Protein AF-A0A2N3DP24-F1 (afdb_monomer_lite)

Sequence (157 aa):
LKYAAQIELFRTIPGLENAEFARLGGLHRNTFLNSPQVLDRQLRLRAAPHIRFAGQVTGCEGYVESAAIGLVAGMMAAAELAGRDWQPLPATTAMGALLSHITGDADASTFQPMNVNFGLFPPLHDVGKKVRKEAYTNRAKADLASWIAEQQERVPA

Radius of gyration: 20.31 Å; chains: 1; bounding box: 48×44×62 Å

pLDDT: mean 93.22, std 7.66, range [48.53, 98.25]

Foldseek 3Di:
DPPVVQLVVQLVDPPCVPPDDPDDDDDDDQAADLQQVQAALLQAGPVGRVDHDAACNLQADDPVRRVLRVVSNVVSVVCVVVVHDDDQQPCLAQSNLSSCLSHHVPDSVPRHRDYGDPVSHDDDPPDDPVCRVVVSVVVNVVSRVVVVVVVVVVDDD

Structure (mmCIF, N/CA/C/O backbone):
data_AF-A0A2N3DP24-F1
#
_entry.id   AF-A0A2N3DP24-F1
#
loop_
_atom_site.group_PDB
_atom_site.id
_atom_site.type_symbol
_atom_site.label_atom_id
_atom_site.label_alt_id
_atom_site.label_comp_id
_atom_site.label_asym_id
_atom_site.label_entity_id
_atom_site.label_seq_id
_atom_site.pdbx_PDB_ins_code
_atom_site.Cartn_x
_atom_site.Cartn_y
_atom_site.Cartn_z
_atom_site.occupancy
_atom_site.B_iso_or_equiv
_atom_site.auth_seq_id
_atom_site.auth_comp_id
_atom_site.auth_asym_id
_atom_site.auth_atom_id
_atom_site.pdbx_PDB_model_num
ATOM 1 N N . LEU A 1 1 ? 4.925 -6.344 -25.112 1.00 75.50 1 LEU A N 1
ATOM 2 C CA . LEU A 1 1 ? 5.720 -6.602 -26.338 1.00 75.50 1 LEU A CA 1
ATOM 3 C C . LEU A 1 1 ? 5.698 -8.092 -26.648 1.00 75.50 1 LEU A C 1
ATOM 5 O O . LEU A 1 1 ? 5.802 -8.884 -25.716 1.00 75.50 1 LEU A O 1
ATOM 9 N N . LYS A 1 2 ? 5.564 -8.482 -27.921 1.00 88.44 2 LYS A N 1
ATOM 10 C CA . LYS A 1 2 ? 5.749 -9.887 -28.329 1.00 88.44 2 LYS A CA 1
ATOM 11 C C . LYS A 1 2 ? 7.211 -10.298 -28.113 1.00 88.44 2 LYS A C 1
ATOM 13 O O . LYS A 1 2 ? 8.085 -9.438 -28.130 1.00 88.44 2 LYS A O 1
ATOM 18 N N . TYR A 1 3 ? 7.473 -11.589 -27.927 1.00 90.19 3 TYR A N 1
ATOM 19 C CA . TYR A 1 3 ? 8.816 -12.096 -27.614 1.00 90.19 3 TYR A CA 1
ATOM 20 C C . TYR A 1 3 ? 9.867 -11.726 -28.669 1.00 90.19 3 TYR A C 1
ATOM 22 O O . TYR A 1 3 ? 10.933 -11.253 -28.296 1.00 90.19 3 TYR A O 1
ATOM 30 N N . ALA A 1 4 ? 9.540 -11.820 -29.963 1.00 92.25 4 ALA A N 1
ATOM 31 C CA . ALA A 1 4 ? 10.447 -11.406 -31.040 1.00 92.25 4 ALA A CA 1
ATOM 32 C C . ALA A 1 4 ? 10.878 -9.933 -30.912 1.00 92.25 4 ALA A C 1
ATOM 34 O O . ALA A 1 4 ? 12.067 -9.638 -30.911 1.00 92.25 4 ALA A O 1
ATOM 35 N N . ALA A 1 5 ? 9.921 -9.032 -30.669 1.00 94.12 5 ALA A N 1
ATOM 36 C CA . ALA A 1 5 ? 10.207 -7.611 -30.482 1.00 94.12 5 ALA A CA 1
ATOM 37 C C . ALA A 1 5 ? 11.038 -7.327 -29.216 1.00 94.12 5 ALA A C 1
ATOM 39 O O . ALA A 1 5 ? 11.794 -6.363 -29.185 1.00 94.12 5 ALA A O 1
ATOM 40 N N . GLN A 1 6 ? 10.909 -8.147 -28.164 1.00 95.44 6 GLN A N 1
ATOM 41 C CA . GLN A 1 6 ? 11.770 -8.029 -26.980 1.00 95.44 6 GLN A CA 1
ATOM 42 C C . GLN A 1 6 ? 13.212 -8.431 -27.298 1.00 95.44 6 GLN A C 1
ATOM 44 O O . GLN A 1 6 ? 14.129 -7.719 -26.911 1.00 95.44 6 GLN A O 1
ATOM 49 N N . ILE A 1 7 ? 13.411 -9.535 -28.025 1.00 95.31 7 ILE A N 1
ATOM 50 C CA . ILE A 1 7 ? 14.744 -10.007 -28.428 1.00 95.31 7 ILE A CA 1
ATOM 51 C C . ILE A 1 7 ? 15.428 -8.981 -29.335 1.00 95.31 7 ILE A C 1
ATOM 53 O O . ILE A 1 7 ? 16.579 -8.632 -29.088 1.00 95.31 7 ILE A O 1
ATOM 57 N N . GLU A 1 8 ? 14.724 -8.490 -30.360 1.00 95.56 8 GLU A N 1
ATOM 58 C CA . GLU A 1 8 ? 15.242 -7.465 -31.276 1.00 95.56 8 GLU A CA 1
ATOM 59 C C . GLU A 1 8 ? 15.695 -6.225 -30.508 1.00 95.56 8 GLU A C 1
ATOM 61 O O . GLU A 1 8 ? 16.823 -5.778 -30.688 1.00 95.56 8 GLU A O 1
ATOM 66 N N . LEU A 1 9 ? 14.854 -5.726 -29.596 1.00 95.81 9 LEU A N 1
ATOM 67 C CA . LEU A 1 9 ? 15.171 -4.570 -28.764 1.00 95.81 9 LEU A CA 1
ATOM 68 C C . LEU A 1 9 ? 16.353 -4.831 -27.823 1.00 95.81 9 LEU A C 1
ATOM 70 O O . LEU A 1 9 ? 17.233 -3.989 -27.692 1.00 95.81 9 LEU A O 1
ATOM 74 N N . PHE A 1 10 ? 16.400 -5.978 -27.144 1.00 96.69 10 PHE A N 1
ATOM 75 C CA . PHE A 1 10 ? 17.479 -6.253 -26.195 1.00 96.69 10 PHE A CA 1
ATOM 76 C C . PHE A 1 10 ? 18.836 -6.407 -26.881 1.00 96.69 10 PHE A C 1
ATOM 78 O O . PHE A 1 10 ? 19.841 -5.995 -26.311 1.00 96.69 10 PHE A O 1
ATOM 85 N N . ARG A 1 11 ? 18.877 -6.910 -28.118 1.00 97.06 11 ARG A N 1
ATOM 86 C CA . ARG A 1 11 ? 20.117 -7.018 -28.901 1.00 97.06 11 ARG A CA 1
ATOM 87 C C . ARG A 1 11 ? 20.649 -5.682 -29.413 1.00 97.06 11 ARG A C 1
ATOM 89 O O . ARG A 1 11 ? 21.792 -5.636 -29.852 1.00 97.06 11 ARG A O 1
ATOM 96 N N . THR A 1 12 ? 19.875 -4.595 -29.338 1.00 97.56 12 THR A N 1
ATOM 97 C CA . THR A 1 12 ? 20.406 -3.251 -29.623 1.00 97.56 12 THR A CA 1
ATOM 98 C C . THR A 1 12 ? 21.209 -2.673 -28.455 1.00 97.56 12 THR A C 1
ATOM 100 O O . THR A 1 12 ? 21.782 -1.595 -28.594 1.00 97.56 12 THR A O 1
ATOM 103 N N . ILE A 1 13 ? 21.210 -3.326 -27.288 1.00 97.75 13 ILE A N 1
ATOM 104 C CA . ILE A 1 13 ? 21.959 -2.887 -26.107 1.00 97.75 13 ILE A CA 1
ATOM 105 C C . ILE A 1 13 ? 23.400 -3.410 -26.226 1.00 97.75 13 ILE A C 1
ATOM 107 O O . ILE A 1 13 ? 23.576 -4.626 -26.339 1.00 97.75 13 ILE A O 1
ATOM 111 N N . PRO A 1 14 ? 24.427 -2.536 -26.166 1.00 97.88 14 PRO A N 1
ATOM 112 C CA . PRO A 1 14 ? 25.821 -2.964 -26.230 1.00 97.88 14 PRO A CA 1
ATOM 113 C C . PRO A 1 14 ? 26.153 -4.042 -25.191 1.00 97.88 14 PRO A C 1
ATOM 115 O O . PRO A 1 14 ? 25.851 -3.881 -24.007 1.00 97.88 14 PRO A O 1
ATOM 118 N N . GLY A 1 15 ? 26.774 -5.133 -25.637 1.00 97.06 15 GLY A N 1
ATOM 119 C CA . GLY A 1 15 ? 27.099 -6.306 -24.819 1.00 97.06 15 GLY A CA 1
ATOM 120 C C . GLY A 1 15 ? 26.010 -7.385 -24.761 1.00 97.06 15 GLY A C 1
ATOM 121 O O . GLY A 1 15 ? 26.260 -8.452 -24.200 1.00 97.06 15 GLY A O 1
ATOM 122 N N . LEU A 1 16 ? 24.820 -7.147 -25.330 1.00 97.62 16 LEU A N 1
ATOM 123 C CA . LEU A 1 16 ? 23.734 -8.134 -25.434 1.00 97.62 16 LEU A CA 1
ATOM 124 C C . LEU A 1 16 ? 23.460 -8.588 -26.877 1.00 97.62 16 LEU A C 1
ATOM 126 O O . LEU A 1 16 ? 22.483 -9.298 -27.117 1.00 97.62 16 LEU A O 1
ATOM 130 N N . GLU A 1 17 ? 24.309 -8.224 -27.840 1.00 97.75 17 GLU A N 1
ATOM 131 C CA . GLU A 1 17 ? 24.105 -8.474 -29.275 1.00 97.75 17 GLU A CA 1
ATOM 132 C C . GLU A 1 17 ? 23.904 -9.968 -29.570 1.00 97.75 17 GLU A C 1
ATOM 134 O O . GLU A 1 17 ? 23.047 -10.351 -30.366 1.00 97.75 17 GLU A O 1
ATOM 139 N N . ASN A 1 18 ? 24.661 -10.811 -28.862 1.00 96.50 18 ASN A N 1
ATOM 140 C CA . ASN A 1 18 ? 24.631 -12.270 -28.977 1.00 96.50 18 ASN A CA 1
ATOM 141 C C . ASN A 1 18 ? 23.993 -12.954 -27.756 1.00 96.50 18 ASN A C 1
ATOM 143 O O . ASN A 1 18 ? 24.173 -14.154 -27.567 1.00 96.50 18 ASN A O 1
ATOM 147 N N . ALA A 1 19 ? 23.273 -12.215 -26.906 1.00 96.00 19 ALA A N 1
ATOM 148 C CA . ALA A 1 19 ? 22.671 -12.788 -25.707 1.00 96.00 19 ALA A CA 1
ATOM 149 C C . ALA A 1 19 ? 21.588 -13.830 -26.046 1.00 96.00 19 ALA A C 1
ATOM 151 O O . ALA A 1 19 ? 20.775 -13.654 -26.966 1.00 96.00 19 ALA A O 1
ATOM 152 N N . GLU A 1 20 ? 21.556 -14.896 -25.245 1.00 95.25 20 GLU A N 1
ATOM 153 C CA . GLU A 1 20 ? 20.483 -15.886 -25.203 1.00 95.25 20 GLU A CA 1
ATOM 154 C C . GLU A 1 20 ? 19.625 -15.648 -23.957 1.00 95.25 20 GLU A C 1
ATOM 156 O O . GLU A 1 20 ? 20.121 -15.585 -22.831 1.00 95.25 20 GLU A O 1
ATOM 161 N N . PHE A 1 21 ? 18.316 -15.484 -24.149 1.00 93.94 21 PHE A N 1
ATOM 162 C CA . PHE A 1 21 ? 17.409 -15.094 -23.073 1.00 93.94 21 PHE A CA 1
ATOM 163 C C . PHE A 1 21 ? 16.705 -16.318 -22.485 1.00 93.94 21 PHE A C 1
ATOM 165 O O . PHE A 1 21 ? 15.801 -16.874 -23.105 1.00 93.94 21 PHE A O 1
ATOM 172 N N . ALA A 1 22 ? 17.065 -16.694 -21.253 1.00 93.06 22 ALA A N 1
ATOM 173 C CA . ALA A 1 22 ? 16.431 -17.804 -20.533 1.00 93.06 22 ALA A CA 1
ATOM 174 C C . ALA A 1 22 ? 14.936 -17.560 -20.235 1.00 93.06 22 ALA A C 1
ATOM 176 O O . ALA A 1 22 ? 14.150 -18.502 -20.135 1.00 93.06 22 ALA A O 1
ATOM 177 N N . ARG A 1 23 ? 14.529 -16.291 -20.085 1.00 91.38 23 ARG A N 1
ATOM 178 C CA . ARG A 1 23 ? 13.132 -15.890 -19.886 1.00 91.38 23 ARG A CA 1
ATOM 179 C C . ARG A 1 23 ? 12.897 -14.484 -20.426 1.00 91.38 23 ARG A C 1
ATOM 181 O O . ARG A 1 23 ? 13.658 -13.571 -20.127 1.00 91.38 23 ARG A O 1
ATOM 188 N N . LEU A 1 24 ? 11.814 -14.310 -21.178 1.00 91.81 24 LEU A N 1
ATOM 189 C CA . LEU A 1 24 ? 11.370 -13.010 -21.681 1.00 91.81 24 LEU A CA 1
ATOM 190 C C . LEU A 1 24 ? 10.224 -12.455 -20.834 1.00 91.81 24 LEU A C 1
ATOM 192 O O . LEU A 1 24 ? 9.516 -13.195 -20.143 1.00 91.81 24 LEU A O 1
ATOM 196 N N . GLY A 1 25 ? 10.041 -11.138 -20.890 1.00 89.06 25 GLY A N 1
ATOM 197 C CA . GLY A 1 25 ? 8.987 -10.442 -20.167 1.00 89.06 25 GLY A CA 1
ATOM 198 C C . GLY A 1 25 ? 7.601 -10.892 -20.624 1.00 89.06 25 GLY A C 1
ATOM 199 O O . GLY A 1 25 ? 7.344 -11.077 -21.815 1.00 89.06 25 GLY A O 1
ATOM 200 N N . GLY A 1 26 ? 6.684 -11.049 -19.677 1.00 86.81 26 GLY A N 1
ATOM 201 C CA . GLY A 1 26 ? 5.282 -11.359 -19.933 1.00 86.81 26 GLY A CA 1
ATOM 202 C C . GLY A 1 26 ? 4.377 -10.369 -19.215 1.00 86.81 26 GLY A C 1
ATOM 203 O O . GLY A 1 26 ? 4.761 -9.805 -18.195 1.00 86.81 26 GLY A O 1
ATOM 204 N N . LEU A 1 27 ? 3.170 -10.174 -19.745 1.00 82.69 27 LEU A N 1
ATOM 205 C CA . LEU A 1 27 ? 2.104 -9.511 -19.003 1.00 82.69 27 LEU A CA 1
ATOM 206 C C . LEU A 1 27 ? 1.376 -10.582 -18.190 1.00 82.69 27 LEU A C 1
ATOM 208 O O . LEU A 1 27 ? 0.899 -11.565 -18.759 1.00 82.69 27 LEU A O 1
ATOM 212 N N . HIS A 1 28 ? 1.307 -10.413 -16.875 1.00 79.50 28 HIS A N 1
ATOM 213 C CA . HIS A 1 28 ? 0.540 -11.304 -16.011 1.00 79.50 28 HIS A CA 1
ATOM 214 C C . HIS A 1 28 ? -0.847 -10.721 -15.749 1.00 79.50 28 HIS A C 1
ATOM 216 O O . HIS A 1 28 ? -1.043 -9.507 -15.714 1.00 79.50 28 HIS A O 1
ATOM 222 N N . ARG A 1 29 ? -1.827 -11.607 -15.558 1.00 81.62 29 ARG A N 1
ATOM 223 C CA . ARG A 1 29 ? -3.120 -11.220 -14.996 1.00 81.62 29 ARG A CA 1
ATOM 224 C C . ARG A 1 29 ? -2.986 -11.179 -13.480 1.00 81.62 29 ARG A C 1
ATOM 226 O O . ARG A 1 29 ? -2.584 -12.174 -12.884 1.00 81.62 29 ARG A O 1
ATOM 233 N N . ASN A 1 30 ? -3.358 -10.057 -12.876 1.00 85.81 30 ASN A N 1
ATOM 234 C CA . ASN A 1 30 ? -3.522 -9.956 -11.433 1.00 85.81 30 ASN A CA 1
ATOM 235 C C . ASN A 1 30 ? -4.992 -10.136 -11.070 1.00 85.81 30 ASN A C 1
ATOM 237 O O . ASN A 1 30 ? -5.867 -9.510 -11.662 1.00 85.81 30 ASN A O 1
ATOM 241 N N . THR A 1 31 ? -5.245 -10.995 -10.088 1.00 91.75 31 THR A N 1
ATOM 242 C CA . THR A 1 31 ? -6.559 -11.103 -9.450 1.00 91.75 31 THR A CA 1
ATOM 243 C C . THR A 1 31 ? -6.552 -10.204 -8.223 1.00 91.75 31 THR A C 1
ATOM 245 O O . THR A 1 31 ? -5.682 -10.350 -7.364 1.00 91.75 31 THR A O 1
ATOM 248 N N . PHE A 1 32 ? -7.495 -9.271 -8.154 1.00 95.50 32 PHE A N 1
ATOM 249 C CA . PHE A 1 32 ? -7.662 -8.351 -7.035 1.00 95.50 32 PHE A CA 1
ATOM 250 C C . PHE A 1 32 ? -9.145 -8.012 -6.856 1.00 95.50 32 PHE A C 1
ATOM 252 O O . PHE A 1 32 ? -9.949 -8.177 -7.776 1.00 95.50 32 PHE A O 1
ATOM 259 N N . LEU A 1 33 ? -9.506 -7.574 -5.656 1.00 96.56 33 LEU A N 1
ATOM 260 C CA . LEU A 1 33 ? -10.847 -7.115 -5.321 1.00 96.56 33 LEU A CA 1
ATOM 261 C C . LEU A 1 33 ? -11.047 -5.671 -5.780 1.00 96.56 33 LEU A C 1
ATOM 263 O O . LEU A 1 33 ? -10.124 -4.861 -5.711 1.00 96.56 33 LEU A O 1
ATOM 267 N N . ASN A 1 34 ? -12.284 -5.304 -6.121 1.00 96.12 34 ASN A N 1
ATOM 268 C CA . ASN A 1 34 ? -12.679 -3.896 -6.112 1.00 96.12 34 ASN A CA 1
ATOM 269 C C . ASN A 1 34 ? -12.864 -3.432 -4.657 1.00 96.12 34 ASN A C 1
ATOM 271 O O . ASN A 1 34 ? -13.982 -3.291 -4.157 1.00 96.12 34 ASN A O 1
ATOM 275 N N . SER A 1 35 ? -11.742 -3.304 -3.948 1.00 97.38 35 SER A N 1
ATOM 276 C CA . SER A 1 35 ? -11.687 -3.127 -2.497 1.00 97.38 35 SER A CA 1
ATOM 277 C C . SER A 1 35 ? -12.495 -1.939 -1.976 1.00 97.38 35 SER A C 1
ATOM 279 O O . SER A 1 35 ? -13.214 -2.149 -0.998 1.00 97.38 35 SER A O 1
ATOM 281 N N . PRO A 1 36 ? -12.510 -0.754 -2.624 1.00 96.25 36 PRO A N 1
ATOM 282 C CA . PRO A 1 36 ? -13.344 0.357 -2.165 1.00 96.25 36 PRO A CA 1
ATOM 283 C C . PRO A 1 36 ? -14.841 0.015 -2.106 1.00 96.25 36 PRO A C 1
ATOM 285 O O . PRO A 1 36 ? -15.559 0.553 -1.264 1.00 96.25 36 PRO A O 1
ATOM 288 N N . GLN A 1 37 ? -15.318 -0.901 -2.962 1.00 96.19 37 GLN A N 1
ATOM 289 C CA . GLN A 1 37 ? -16.715 -1.354 -2.953 1.00 96.19 37 GLN A CA 1
ATOM 290 C C . GLN A 1 37 ? -16.981 -2.424 -1.896 1.00 96.19 37 GLN A C 1
ATOM 292 O O . GLN A 1 37 ? -18.025 -2.404 -1.246 1.00 96.19 37 GLN A O 1
ATOM 297 N N . VAL A 1 38 ? -16.069 -3.389 -1.746 1.00 97.19 38 VAL A N 1
ATOM 298 C CA . VAL A 1 38 ? -16.362 -4.628 -1.005 1.00 97.19 38 VAL A CA 1
ATOM 299 C C . VAL A 1 38 ? -15.752 -4.675 0.392 1.00 97.19 38 VAL A C 1
ATOM 301 O O . VAL A 1 38 ? -16.265 -5.406 1.239 1.00 97.19 38 VAL A O 1
ATOM 304 N N . LEU A 1 39 ? -14.698 -3.900 0.658 1.00 97.88 39 LEU A N 1
ATOM 305 C CA . LEU A 1 39 ? -14.012 -3.865 1.948 1.00 97.88 39 LEU A CA 1
ATOM 306 C C . LEU A 1 39 ? -14.418 -2.642 2.778 1.00 97.88 39 LEU A C 1
ATOM 308 O O . LEU A 1 39 ? -14.726 -1.571 2.245 1.00 97.88 39 LEU A O 1
ATOM 312 N N 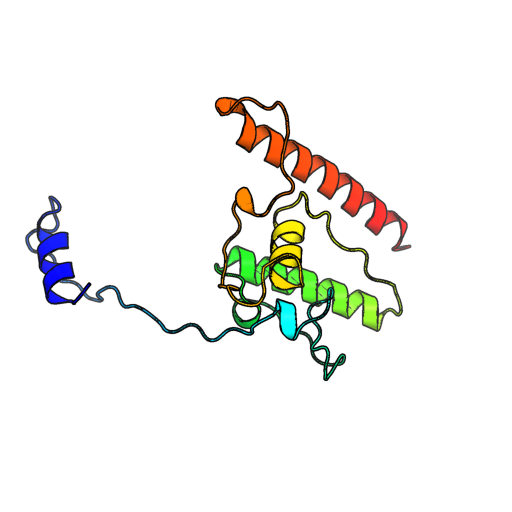. ASP A 1 40 ? -14.433 -2.807 4.099 1.00 96.56 40 ASP A N 1
ATOM 313 C CA . ASP A 1 40 ? -14.539 -1.705 5.053 1.00 96.56 40 ASP A CA 1
ATOM 314 C C . ASP A 1 40 ? -13.171 -1.041 5.319 1.00 96.56 40 ASP A C 1
ATOM 316 O O . ASP A 1 40 ? -12.134 -1.441 4.785 1.00 96.56 40 ASP A O 1
ATOM 320 N N . ARG A 1 41 ? -13.159 -0.012 6.177 1.00 95.44 41 ARG A N 1
ATOM 321 C CA . ARG A 1 41 ? -11.945 0.745 6.551 1.00 95.44 41 ARG A CA 1
ATOM 322 C C . ARG A 1 41 ? -10.912 -0.074 7.341 1.00 95.44 41 ARG A C 1
ATOM 324 O O . ARG A 1 41 ? -9.816 0.416 7.593 1.00 95.44 41 ARG A O 1
ATOM 331 N N . GLN A 1 42 ? -11.246 -1.305 7.722 1.00 96.12 42 GLN A N 1
ATOM 332 C CA . GLN A 1 42 ? -10.373 -2.249 8.417 1.00 96.12 42 GLN A CA 1
ATOM 333 C C . GLN A 1 42 ? -10.083 -3.500 7.571 1.00 96.12 42 GLN A C 1
ATOM 335 O O . GLN A 1 42 ? -9.723 -4.544 8.119 1.00 96.12 42 GLN A O 1
ATOM 340 N N . LEU A 1 43 ? -10.244 -3.406 6.244 1.00 97.94 43 LEU A N 1
ATOM 341 C CA . LEU A 1 43 ? -9.980 -4.479 5.277 1.00 97.94 43 LEU A CA 1
ATOM 342 C C . LEU A 1 43 ? -10.875 -5.719 5.446 1.00 97.94 43 LEU A C 1
ATOM 344 O O . LEU A 1 43 ? -10.559 -6.786 4.909 1.00 97.94 43 LEU A O 1
ATOM 348 N N . ARG A 1 44 ? -11.989 -5.606 6.178 1.00 97.94 44 ARG A N 1
ATOM 349 C CA . ARG A 1 44 ? -12.969 -6.688 6.313 1.00 97.94 44 ARG A CA 1
ATOM 350 C C . ARG A 1 44 ? -13.940 -6.670 5.151 1.00 97.94 44 ARG A C 1
ATOM 352 O O . ARG A 1 44 ? -14.316 -5.603 4.669 1.00 97.94 44 ARG A O 1
ATOM 359 N N . LEU A 1 45 ? -14.400 -7.842 4.728 1.00 98.12 45 LEU A N 1
ATOM 360 C CA . LEU A 1 45 ? -15.471 -7.927 3.743 1.00 98.12 45 LEU A CA 1
ATOM 361 C C . LEU A 1 45 ? -16.763 -7.372 4.347 1.00 98.12 45 LEU A C 1
ATOM 363 O O . LEU A 1 45 ? -17.242 -7.884 5.355 1.00 98.12 45 LEU A O 1
ATOM 367 N N . ARG A 1 46 ? -17.380 -6.375 3.707 1.00 97.00 46 ARG A N 1
ATOM 368 C CA . ARG A 1 46 ? -18.629 -5.761 4.200 1.00 97.00 46 ARG A CA 1
ATOM 369 C C . ARG A 1 46 ? -19.752 -6.783 4.391 1.00 97.00 46 ARG A C 1
ATOM 371 O O . ARG A 1 46 ? -20.502 -6.694 5.354 1.00 97.00 46 ARG A O 1
ATOM 378 N N . ALA A 1 47 ? -19.839 -7.764 3.492 1.00 97.88 47 ALA A N 1
ATOM 379 C CA . ALA A 1 47 ? -20.833 -8.836 3.547 1.00 97.88 47 ALA A CA 1
ATOM 380 C C . ALA A 1 47 ? -20.491 -9.953 4.555 1.00 97.88 47 ALA A C 1
ATOM 382 O O . ALA A 1 47 ? -21.364 -10.738 4.912 1.00 97.88 47 ALA A O 1
ATOM 383 N N . ALA A 1 48 ? -19.236 -10.044 5.005 1.00 97.94 48 ALA A N 1
ATOM 384 C CA . ALA A 1 48 ? -18.778 -11.052 5.957 1.00 97.94 48 ALA A CA 1
ATOM 385 C C . ALA A 1 48 ? -17.658 -10.473 6.843 1.00 97.94 48 ALA A C 1
ATOM 387 O O . ALA A 1 48 ? -16.483 -10.755 6.602 1.00 97.94 48 ALA A O 1
ATOM 388 N N . PRO A 1 49 ? -17.993 -9.674 7.877 1.00 96.19 49 PRO A N 1
ATOM 389 C CA . PRO A 1 49 ? -16.989 -8.960 8.673 1.00 96.19 49 PRO A CA 1
ATOM 390 C C . PRO A 1 49 ? -15.968 -9.861 9.387 1.00 96.19 49 PRO A C 1
ATOM 392 O O . PRO A 1 49 ? -14.887 -9.414 9.739 1.00 96.19 49 PRO A O 1
ATOM 395 N N . HIS A 1 50 ? -16.255 -11.151 9.556 1.00 95.19 50 HIS A N 1
ATOM 396 C CA . HIS A 1 50 ? -15.300 -12.122 10.098 1.00 95.19 50 HIS A CA 1
ATOM 397 C C . HIS A 1 50 ? -14.159 -12.488 9.121 1.00 95.19 50 HIS A C 1
ATOM 399 O O . HIS A 1 50 ? -13.238 -13.206 9.505 1.00 95.19 50 HIS A O 1
ATOM 405 N N . ILE A 1 51 ? -14.202 -12.020 7.867 1.00 97.62 51 ILE A N 1
ATOM 406 C CA . ILE A 1 51 ? -13.172 -12.240 6.842 1.00 97.62 51 ILE A CA 1
ATOM 407 C C . ILE A 1 51 ? -12.424 -10.930 6.591 1.00 97.62 51 ILE A C 1
ATOM 409 O O . ILE A 1 51 ? -13.034 -9.929 6.211 1.00 97.62 51 ILE A O 1
ATOM 413 N N . ARG A 1 52 ? -11.093 -10.952 6.729 1.00 97.75 52 ARG A N 1
ATOM 414 C CA . ARG A 1 52 ? -10.197 -9.818 6.457 1.00 97.75 52 ARG A CA 1
ATOM 415 C C . ARG A 1 52 ? -9.199 -10.169 5.355 1.00 97.75 52 ARG A C 1
ATOM 417 O O . ARG A 1 52 ? -8.670 -11.277 5.331 1.00 97.75 52 ARG A O 1
ATOM 424 N N . PHE A 1 53 ? -8.945 -9.226 4.452 1.00 98.25 53 PHE A N 1
ATOM 425 C CA . PHE A 1 53 ? -8.028 -9.400 3.324 1.00 98.25 53 PHE A CA 1
ATOM 426 C C . PHE A 1 53 ? -6.729 -8.617 3.530 1.00 98.25 53 PHE A C 1
ATOM 428 O O . PHE A 1 53 ? -6.720 -7.561 4.158 1.00 98.25 53 PHE A O 1
ATOM 435 N N . ALA A 1 54 ? -5.630 -9.124 2.969 1.00 97.75 54 ALA A N 1
ATOM 436 C CA . ALA A 1 54 ? -4.338 -8.449 2.972 1.00 97.75 54 ALA A CA 1
ATOM 437 C C . ALA A 1 54 ? -3.490 -8.829 1.750 1.00 97.75 54 ALA A C 1
ATOM 439 O O . ALA A 1 54 ? -3.725 -9.855 1.112 1.00 97.75 54 ALA A O 1
ATOM 440 N N . GLY A 1 55 ? -2.483 -8.010 1.437 1.00 96.19 55 GLY A N 1
ATOM 441 C CA . GLY A 1 55 ? -1.585 -8.234 0.302 1.00 96.19 55 GLY A CA 1
ATOM 442 C C . GLY A 1 55 ? -2.226 -7.915 -1.049 1.00 96.19 55 GLY A C 1
ATOM 443 O O . GLY A 1 55 ? -3.268 -7.261 -1.113 1.00 96.19 55 GLY A O 1
ATOM 444 N N . GLN A 1 56 ? -1.612 -8.390 -2.136 1.00 95.75 56 GLN A N 1
ATOM 445 C CA . GLN A 1 56 ? -1.969 -8.016 -3.514 1.00 95.75 56 GLN A CA 1
ATOM 446 C C . GLN A 1 56 ? -3.464 -8.152 -3.847 1.00 95.75 56 GLN A C 1
ATOM 448 O O . GLN A 1 56 ? -4.002 -7.356 -4.614 1.00 95.75 56 GLN A O 1
ATOM 453 N N . VAL A 1 57 ? -4.168 -9.121 -3.247 1.00 97.12 57 VAL A N 1
ATOM 454 C CA . VAL A 1 57 ? -5.611 -9.323 -3.476 1.00 97.12 57 VAL A CA 1
ATOM 455 C C . VAL A 1 57 ? -6.453 -8.101 -3.078 1.00 97.12 57 VAL A C 1
ATOM 457 O O . VAL A 1 57 ? -7.533 -7.903 -3.623 1.00 97.12 57 VAL A O 1
ATOM 460 N N . THR A 1 58 ? -5.946 -7.241 -2.189 1.00 97.44 58 THR A N 1
ATOM 461 C CA . THR A 1 58 ? -6.592 -5.978 -1.793 1.00 97.44 58 THR A CA 1
ATOM 462 C C . THR A 1 58 ? -6.411 -4.847 -2.809 1.00 97.44 58 THR A C 1
ATOM 464 O O . THR A 1 58 ? -7.044 -3.804 -2.671 1.00 97.44 58 THR A O 1
ATOM 467 N N . GLY A 1 59 ? -5.575 -5.020 -3.835 1.00 95.12 59 GLY A N 1
ATOM 468 C CA . GLY A 1 59 ? -5.231 -3.953 -4.778 1.00 95.12 59 GLY A CA 1
ATOM 469 C C . GLY A 1 59 ? -4.016 -3.114 -4.362 1.00 95.12 59 GLY A C 1
ATOM 470 O O . GLY A 1 59 ? -3.808 -2.033 -4.903 1.00 95.12 59 GLY A O 1
ATOM 471 N N . CYS A 1 60 ? -3.180 -3.580 -3.434 1.00 96.12 60 CYS A N 1
ATOM 472 C CA . CYS A 1 60 ? -1.818 -3.057 -3.321 1.00 96.12 60 CYS A CA 1
ATOM 473 C C . CYS A 1 60 ? -0.881 -3.757 -4.321 1.00 96.12 60 CYS A C 1
ATOM 475 O O . CYS A 1 60 ? -1.074 -4.932 -4.635 1.00 96.12 60 CYS A O 1
ATOM 477 N N . GLU A 1 61 ? 0.163 -3.075 -4.784 1.00 94.81 61 GLU A N 1
ATOM 478 C CA . GLU A 1 61 ? 1.160 -3.650 -5.694 1.00 94.81 61 GLU A CA 1
ATOM 479 C C . GLU A 1 61 ? 2.576 -3.463 -5.145 1.00 94.81 61 GLU A C 1
ATOM 481 O O . GLU A 1 61 ? 2.947 -2.363 -4.752 1.00 94.81 61 GLU A O 1
ATOM 486 N N . GLY A 1 62 ? 3.360 -4.545 -5.132 1.00 94.31 62 GLY A N 1
ATOM 487 C CA . GLY A 1 62 ? 4.721 -4.565 -4.594 1.00 94.31 62 GLY A CA 1
ATOM 488 C C . GLY A 1 62 ? 4.857 -5.392 -3.314 1.00 94.31 62 GLY A C 1
ATOM 489 O O . GLY A 1 62 ? 3.896 -5.626 -2.572 1.00 94.31 62 GLY A O 1
ATOM 490 N N . TYR A 1 63 ? 6.071 -5.896 -3.074 1.00 96.12 63 TYR A N 1
ATOM 491 C CA . TYR A 1 63 ? 6.363 -6.742 -1.913 1.00 96.12 63 TYR A CA 1
ATOM 492 C C . TYR A 1 63 ? 6.263 -5.965 -0.599 1.00 96.12 63 TYR A C 1
ATOM 494 O O . TYR A 1 63 ? 5.704 -6.470 0.373 1.00 96.12 63 TYR A O 1
ATOM 502 N N . VAL A 1 64 ? 6.773 -4.730 -0.580 1.00 96.81 64 VAL A N 1
ATOM 503 C CA . VAL A 1 64 ? 6.767 -3.868 0.609 1.00 96.81 64 VAL A CA 1
ATOM 504 C C . VAL A 1 64 ? 5.340 -3.454 0.951 1.00 96.81 64 VAL A C 1
ATOM 506 O O . VAL A 1 64 ? 4.933 -3.543 2.104 1.00 96.81 64 VAL A O 1
ATOM 509 N N . GLU A 1 65 ? 4.551 -3.083 -0.052 1.00 97.56 65 GLU A N 1
ATOM 510 C CA . GLU A 1 65 ? 3.139 -2.744 0.076 1.00 97.56 65 GLU A CA 1
ATOM 511 C C . GLU A 1 65 ? 2.321 -3.926 0.590 1.00 97.56 65 GLU A C 1
ATOM 513 O O . GLU A 1 65 ? 1.530 -3.780 1.521 1.00 97.56 65 GLU A O 1
ATOM 518 N N . SER A 1 66 ? 2.557 -5.119 0.038 1.00 97.56 66 SER A N 1
ATOM 519 C CA . SER A 1 66 ? 1.868 -6.330 0.484 1.00 97.56 66 SER A CA 1
ATOM 520 C C . SER A 1 66 ? 2.199 -6.671 1.937 1.00 97.56 66 SER A C 1
ATOM 522 O O . SER A 1 66 ? 1.297 -7.006 2.705 1.00 97.56 66 SER A O 1
ATOM 524 N N . ALA A 1 67 ? 3.469 -6.540 2.333 1.00 98.06 67 ALA A N 1
ATOM 525 C CA . ALA A 1 67 ? 3.898 -6.735 3.714 1.00 98.06 67 ALA A CA 1
ATOM 526 C C . ALA A 1 67 ? 3.301 -5.676 4.655 1.00 98.06 67 ALA A C 1
ATOM 528 O O . ALA A 1 67 ? 2.847 -6.019 5.744 1.00 98.06 67 ALA A O 1
ATOM 529 N N . ALA A 1 68 ? 3.239 -4.413 4.228 1.00 97.06 68 ALA A N 1
ATOM 530 C CA . ALA A 1 68 ? 2.658 -3.325 5.007 1.00 97.06 68 ALA A CA 1
ATOM 531 C C . ALA A 1 68 ? 1.155 -3.528 5.244 1.00 97.06 68 ALA A C 1
ATOM 533 O O . ALA A 1 68 ? 0.698 -3.451 6.381 1.00 97.06 68 ALA A O 1
ATOM 534 N N . ILE A 1 69 ? 0.385 -3.856 4.202 1.00 97.94 69 ILE A N 1
ATOM 535 C CA . ILE A 1 69 ? -1.046 -4.155 4.349 1.00 97.94 69 ILE A CA 1
ATOM 536 C C . ILE A 1 69 ? -1.260 -5.424 5.185 1.00 97.94 69 ILE A C 1
ATOM 538 O O . ILE A 1 69 ? -2.176 -5.461 6.003 1.00 97.94 69 ILE A O 1
ATOM 542 N N . GLY A 1 70 ? -0.391 -6.432 5.048 1.00 98.12 70 GLY A N 1
ATOM 543 C CA . GLY A 1 70 ? -0.365 -7.609 5.923 1.00 98.12 70 GLY A CA 1
ATOM 544 C C . GLY A 1 70 ? -0.173 -7.257 7.396 1.00 98.12 70 GLY A C 1
ATOM 545 O O . GLY A 1 70 ? -0.953 -7.700 8.238 1.00 98.12 70 GLY A O 1
ATOM 546 N N . LEU A 1 71 ? 0.820 -6.418 7.702 1.00 97.31 71 LEU A N 1
ATOM 547 C CA . LEU A 1 71 ? 1.083 -5.930 9.054 1.00 97.31 71 LEU A CA 1
ATOM 548 C C . LEU A 1 71 ? -0.137 -5.196 9.622 1.00 97.31 71 LEU A C 1
ATOM 550 O O . LEU A 1 71 ? -0.607 -5.539 10.703 1.00 97.31 71 LEU A O 1
ATOM 554 N N . VAL A 1 72 ? -0.686 -4.234 8.878 1.00 96.75 72 VAL A N 1
ATOM 555 C CA . VAL A 1 72 ? -1.842 -3.436 9.313 1.00 96.75 72 VAL A CA 1
ATOM 556 C C . VAL A 1 72 ? -3.075 -4.311 9.546 1.00 96.75 72 VAL A C 1
ATOM 558 O O . VAL A 1 72 ? -3.728 -4.182 10.581 1.00 96.75 72 VAL A O 1
ATOM 561 N N . ALA A 1 73 ? -3.367 -5.247 8.639 1.00 97.62 73 ALA A N 1
ATOM 562 C CA . ALA A 1 73 ? -4.464 -6.197 8.806 1.00 97.62 73 ALA A CA 1
ATOM 563 C C . ALA A 1 73 ? -4.282 -7.077 10.056 1.00 97.62 73 ALA A C 1
ATOM 565 O O . ALA A 1 73 ? -5.248 -7.328 10.779 1.00 97.62 73 ALA A O 1
ATOM 566 N N . GLY A 1 74 ? -3.047 -7.509 10.336 1.00 96.88 74 GLY A N 1
ATOM 567 C CA . GLY A 1 74 ? -2.703 -8.250 11.549 1.00 96.88 74 GLY A CA 1
ATOM 568 C C . GLY A 1 74 ? -2.907 -7.424 12.819 1.00 96.88 74 GLY A C 1
ATOM 569 O O . GLY A 1 74 ? -3.495 -7.915 13.780 1.00 96.88 74 GLY A O 1
ATOM 570 N N . MET A 1 75 ? -2.498 -6.153 12.816 1.00 95.44 75 MET A N 1
ATOM 571 C CA . MET A 1 75 ? -2.707 -5.245 13.948 1.00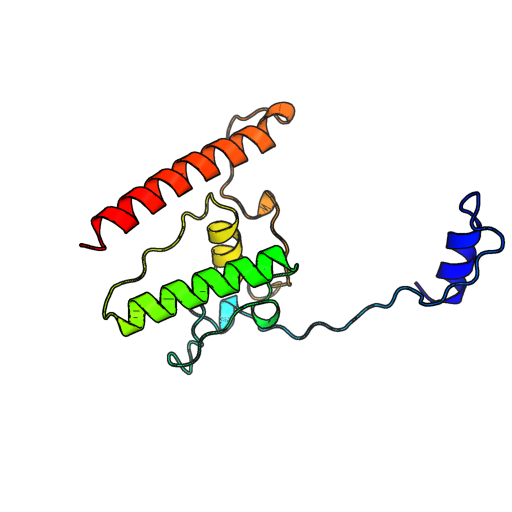 95.44 75 MET A CA 1
ATOM 572 C C . MET A 1 75 ? -4.197 -4.978 14.206 1.00 95.44 75 MET A C 1
ATOM 574 O O . MET A 1 75 ? -4.628 -4.997 15.357 1.00 95.44 75 MET A O 1
ATOM 578 N N . MET A 1 76 ? -4.998 -4.800 13.149 1.00 96.12 76 MET A N 1
ATOM 579 C CA . MET A 1 76 ? -6.458 -4.673 13.251 1.00 96.12 76 MET A CA 1
ATOM 580 C C . MET A 1 76 ? -7.094 -5.934 13.848 1.00 96.12 76 MET A C 1
ATOM 582 O O . MET A 1 76 ? -7.922 -5.831 14.749 1.00 96.12 76 MET A O 1
ATOM 586 N N . ALA A 1 77 ? -6.686 -7.119 13.384 1.00 95.69 77 ALA A N 1
ATOM 587 C CA . ALA A 1 77 ? -7.181 -8.388 13.915 1.00 95.69 77 ALA A CA 1
ATOM 588 C C . ALA A 1 77 ? -6.793 -8.584 15.391 1.00 95.69 77 ALA A C 1
ATOM 590 O O . ALA A 1 77 ? -7.617 -9.008 16.195 1.00 95.69 77 ALA A O 1
ATOM 591 N N . ALA A 1 78 ? -5.561 -8.231 15.767 1.00 94.38 78 ALA A N 1
ATOM 592 C CA . ALA A 1 78 ? -5.108 -8.293 17.153 1.00 94.38 78 ALA A CA 1
ATOM 593 C C . ALA A 1 78 ? -5.876 -7.321 18.065 1.00 94.38 78 ALA A C 1
ATOM 595 O O . ALA A 1 78 ? -6.197 -7.673 19.199 1.00 94.38 78 ALA A O 1
ATOM 596 N N . ALA A 1 79 ? -6.191 -6.112 17.586 1.00 93.31 79 ALA A N 1
ATOM 597 C CA . ALA A 1 79 ? -7.020 -5.158 18.321 1.00 93.31 79 ALA A CA 1
ATOM 598 C C . ALA A 1 79 ? -8.446 -5.694 18.528 1.00 93.31 79 ALA A C 1
ATOM 600 O O . ALA A 1 79 ? -8.929 -5.705 19.658 1.00 93.31 79 ALA A O 1
ATOM 601 N N . GLU A 1 80 ? -9.063 -6.226 17.468 1.00 94.00 80 GLU A N 1
ATOM 602 C CA . GLU A 1 80 ? -10.403 -6.825 17.497 1.00 94.00 80 GLU A CA 1
ATOM 603 C C . GLU A 1 80 ? -10.487 -8.002 18.482 1.00 94.00 80 GLU A C 1
ATOM 605 O O . GLU A 1 80 ? -11.375 -8.031 19.331 1.00 94.00 80 GLU A O 1
ATOM 610 N N . LEU A 1 81 ? -9.518 -8.925 18.449 1.00 93.81 81 LEU A N 1
ATOM 611 C CA . LEU A 1 81 ? -9.446 -10.058 19.385 1.00 93.81 81 LEU A CA 1
ATOM 612 C C . LEU A 1 81 ? -9.212 -9.628 20.839 1.00 93.81 81 LEU A C 1
ATOM 614 O O . LEU A 1 81 ? -9.643 -10.316 21.760 1.00 93.81 81 LEU A O 1
ATOM 618 N N . ALA A 1 82 ? -8.543 -8.494 21.049 1.00 93.00 82 ALA A N 1
ATOM 619 C CA . ALA A 1 82 ? -8.329 -7.910 22.369 1.00 93.00 82 ALA A CA 1
ATOM 620 C C . ALA A 1 82 ? -9.510 -7.045 22.853 1.00 93.00 82 ALA A C 1
ATOM 622 O O . ALA A 1 82 ? -9.414 -6.455 23.928 1.00 93.00 82 ALA A O 1
ATOM 623 N N . GLY A 1 83 ? -10.591 -6.915 22.071 1.00 93.44 83 GLY A N 1
ATOM 624 C CA . GLY A 1 83 ? -11.721 -6.039 22.395 1.00 93.44 83 GLY A CA 1
ATOM 625 C C . GLY A 1 83 ? -11.366 -4.547 22.402 1.00 93.44 83 GLY A C 1
ATOM 626 O O . GLY A 1 83 ? -12.003 -3.772 23.110 1.00 93.44 83 GLY A O 1
ATOM 627 N N . ARG A 1 84 ? -10.328 -4.143 21.656 1.00 90.88 84 ARG A N 1
ATOM 628 C CA . ARG A 1 84 ? -9.865 -2.752 21.550 1.00 90.88 84 ARG A CA 1
ATOM 629 C C . ARG A 1 84 ? -10.256 -2.148 20.207 1.00 90.88 84 ARG A C 1
ATOM 631 O O . ARG A 1 84 ? -10.143 -2.797 19.168 1.00 90.88 84 ARG A O 1
ATOM 638 N N . ASP A 1 85 ? -10.612 -0.870 20.222 1.00 90.69 85 ASP A N 1
ATOM 639 C CA . ASP A 1 85 ? -10.865 -0.124 18.993 1.00 90.69 85 ASP A CA 1
ATOM 640 C C . ASP A 1 85 ? -9.564 0.154 18.232 1.00 90.69 85 ASP A C 1
ATOM 642 O O . ASP A 1 85 ? -8.592 0.686 18.778 1.00 90.69 85 ASP A O 1
ATOM 646 N N . TRP A 1 86 ? -9.561 -0.166 16.937 1.00 92.50 86 TRP A N 1
ATOM 647 C CA . TRP A 1 86 ? -8.453 0.150 16.040 1.00 92.50 86 TRP A CA 1
ATOM 648 C C . TRP A 1 86 ? -8.351 1.657 15.786 1.00 92.50 86 TRP A C 1
ATOM 650 O O . TRP A 1 86 ? -9.329 2.296 15.391 1.00 92.50 86 TRP A O 1
ATOM 660 N N . GLN A 1 87 ? -7.144 2.204 15.930 1.00 92.56 87 GLN A N 1
ATOM 661 C CA . GLN A 1 87 ? -6.832 3.573 15.526 1.00 92.56 87 GLN A CA 1
ATOM 662 C C . GLN A 1 87 ? -6.184 3.575 14.138 1.00 92.56 87 GLN A C 1
ATOM 664 O O . GLN A 1 87 ? -5.147 2.936 13.954 1.00 92.56 87 GLN A O 1
ATOM 669 N N . PRO A 1 88 ? -6.755 4.279 13.146 1.00 92.12 88 PRO A N 1
ATOM 670 C CA . PRO A 1 88 ? -6.208 4.299 11.797 1.00 92.12 88 PRO A CA 1
ATOM 671 C C . PRO A 1 88 ? -4.834 4.974 11.757 1.00 92.12 88 PRO A C 1
ATOM 673 O O . PRO A 1 88 ? -4.584 5.941 12.474 1.00 92.12 88 PRO A O 1
ATOM 676 N N . LEU A 1 89 ? -3.954 4.480 10.881 1.00 95.12 89 LEU A N 1
ATOM 677 C CA . LEU A 1 89 ? -2.699 5.162 10.570 1.00 95.12 89 LEU A CA 1
ATOM 678 C C . LEU A 1 89 ? -2.986 6.514 9.900 1.00 95.12 89 LEU A C 1
ATOM 680 O O . LEU A 1 89 ? -3.932 6.605 9.111 1.00 95.12 89 LEU A O 1
ATOM 684 N N . PRO A 1 90 ? -2.150 7.542 10.119 1.00 97.00 90 PRO A N 1
ATOM 685 C CA . PRO A 1 90 ? -2.339 8.826 9.461 1.00 97.00 90 PRO A CA 1
ATOM 686 C C . PRO A 1 90 ? -2.230 8.677 7.939 1.00 97.00 90 PRO A C 1
ATOM 688 O O . PRO A 1 90 ? -1.251 8.116 7.432 1.00 97.00 90 PRO A O 1
ATOM 691 N N . ALA A 1 91 ? -3.195 9.229 7.195 1.00 96.25 91 ALA A N 1
ATOM 692 C CA . ALA A 1 91 ? -3.208 9.215 5.724 1.00 96.25 91 ALA A CA 1
ATOM 693 C C . ALA A 1 91 ? -2.010 9.957 5.099 1.00 96.25 91 ALA A C 1
ATOM 695 O O . ALA A 1 91 ? -1.722 9.825 3.915 1.00 96.25 91 ALA A O 1
ATOM 696 N N . THR A 1 92 ? -1.279 10.735 5.894 1.00 97.69 92 THR A N 1
ATOM 697 C CA . THR A 1 92 ? -0.024 11.395 5.519 1.00 97.69 92 THR A CA 1
ATOM 698 C C . THR A 1 92 ? 1.179 10.452 5.483 1.00 97.69 92 THR A C 1
ATOM 700 O O . THR A 1 92 ? 2.235 10.856 5.000 1.00 97.69 92 THR A O 1
ATOM 703 N N . THR A 1 93 ? 1.042 9.216 5.967 1.00 98.06 93 THR A N 1
ATOM 704 C CA . THR A 1 93 ? 2.069 8.167 5.899 1.00 98.06 93 THR A CA 1
ATOM 705 C C . THR A 1 93 ? 1.867 7.281 4.672 1.00 98.06 93 THR A C 1
ATOM 707 O O . THR A 1 93 ? 0.755 7.151 4.174 1.00 98.06 93 THR A O 1
ATOM 710 N N . ALA A 1 94 ? 2.921 6.598 4.212 1.00 97.38 94 ALA A N 1
ATOM 711 C CA . ALA A 1 94 ? 2.819 5.639 3.105 1.00 97.38 94 ALA A CA 1
ATOM 712 C C . ALA A 1 94 ? 1.776 4.536 3.364 1.00 97.38 94 ALA A C 1
ATOM 714 O O . ALA A 1 94 ? 0.980 4.221 2.484 1.00 97.38 94 ALA A O 1
ATOM 715 N N . MET A 1 95 ? 1.762 3.979 4.580 1.00 96.94 95 MET A N 1
ATOM 716 C CA . MET A 1 95 ? 0.828 2.917 4.967 1.00 96.94 95 MET A CA 1
ATOM 717 C C . MET A 1 95 ? -0.609 3.431 5.060 1.00 96.94 95 MET A C 1
ATOM 719 O O . MET A 1 95 ? -1.516 2.790 4.538 1.00 96.94 95 MET A O 1
ATOM 723 N N . GLY A 1 96 ? -0.813 4.595 5.684 1.00 96.88 96 GLY A N 1
ATOM 724 C CA . GLY A 1 96 ? -2.135 5.208 5.792 1.00 96.88 96 GLY A CA 1
ATOM 725 C C . GLY A 1 96 ? -2.689 5.634 4.434 1.00 96.88 96 GLY A C 1
ATOM 726 O O . GLY A 1 96 ? -3.830 5.316 4.129 1.00 96.88 96 GLY A O 1
ATOM 727 N N . ALA A 1 97 ? -1.875 6.268 3.585 1.00 97.12 97 ALA A N 1
ATOM 728 C CA . ALA A 1 97 ? -2.261 6.665 2.230 1.00 97.12 97 ALA A CA 1
ATOM 729 C C . ALA A 1 97 ? -2.665 5.458 1.366 1.00 97.12 97 ALA A C 1
ATOM 731 O O . ALA A 1 97 ? -3.703 5.477 0.704 1.00 97.12 97 ALA A O 1
ATOM 732 N N . LEU A 1 98 ? -1.871 4.382 1.404 1.00 97.31 98 LEU A N 1
ATOM 733 C CA . LEU A 1 98 ? -2.180 3.148 0.684 1.00 97.31 98 LEU A CA 1
ATOM 734 C C . LEU A 1 98 ? -3.465 2.490 1.213 1.00 97.31 98 LEU A C 1
ATOM 736 O O . LEU A 1 98 ? -4.308 2.071 0.423 1.00 97.31 98 LEU A O 1
ATOM 740 N N . LEU A 1 99 ? -3.648 2.435 2.536 1.00 96.75 99 LEU A N 1
ATOM 741 C CA . LEU A 1 99 ? -4.871 1.914 3.151 1.00 96.75 99 LEU A CA 1
ATOM 742 C C . LEU A 1 99 ? -6.104 2.741 2.753 1.00 96.75 99 LEU A C 1
ATOM 744 O O . LEU A 1 99 ? -7.145 2.171 2.423 1.00 96.75 99 LEU A O 1
ATOM 748 N N . SER A 1 100 ? -5.984 4.068 2.745 1.00 95.31 100 SER A N 1
ATOM 749 C CA . SER A 1 100 ? -7.016 5.006 2.290 1.00 95.31 100 SER A CA 1
ATOM 750 C C . SER A 1 100 ? -7.434 4.736 0.843 1.00 95.31 100 SER A C 1
ATOM 752 O O . SER A 1 100 ? -8.624 4.578 0.559 1.00 95.31 100 SER A O 1
ATOM 754 N N . HIS A 1 101 ? -6.456 4.588 -0.058 1.00 95.50 101 HIS A N 1
ATOM 755 C CA . HIS A 1 101 ? -6.690 4.229 -1.462 1.00 95.50 101 HIS A CA 1
ATOM 756 C C . HIS A 1 101 ? -7.470 2.915 -1.597 1.00 95.50 101 HIS A C 1
ATOM 758 O O . HIS A 1 101 ? -8.442 2.841 -2.344 1.00 95.50 101 HIS A O 1
ATOM 764 N N . ILE A 1 102 ? -7.090 1.889 -0.829 1.00 96.44 102 ILE A N 1
ATOM 765 C CA . ILE A 1 102 ? -7.726 0.562 -0.860 1.00 96.44 102 ILE A CA 1
ATOM 766 C C . ILE A 1 102 ? -9.157 0.585 -0.300 1.00 96.44 102 ILE A C 1
ATOM 768 O O . ILE A 1 102 ? -10.016 -0.142 -0.796 1.00 96.44 102 ILE A O 1
ATOM 772 N N . THR A 1 103 ? -9.423 1.374 0.745 1.00 93.94 103 THR A N 1
ATOM 773 C CA . THR A 1 103 ? -10.630 1.219 1.586 1.00 93.94 103 THR A CA 1
ATOM 774 C C . THR A 1 103 ? -11.675 2.328 1.453 1.00 93.94 103 THR A C 1
ATOM 776 O O . THR A 1 103 ? -12.657 2.349 2.207 1.00 93.94 103 THR A O 1
ATOM 779 N N . GLY A 1 104 ? -11.532 3.231 0.482 1.00 83.44 104 GLY A N 1
ATOM 780 C CA . GLY A 1 104 ? -12.653 4.087 0.088 1.00 83.44 104 GLY A CA 1
ATOM 781 C C . GLY A 1 104 ? -12.328 5.467 -0.458 1.00 83.44 104 GLY A C 1
ATOM 782 O O . GLY A 1 104 ? -13.274 6.184 -0.764 1.00 83.44 104 GLY A O 1
ATOM 783 N N . ASP A 1 105 ? -11.058 5.852 -0.568 1.00 84.00 105 ASP A N 1
ATOM 784 C CA . ASP A 1 105 ? -10.705 7.190 -1.060 1.00 84.00 105 ASP A CA 1
ATOM 785 C C . ASP A 1 105 ? -10.391 7.195 -2.573 1.00 84.00 105 ASP A C 1
ATOM 787 O O . ASP A 1 105 ? -10.261 8.254 -3.184 1.00 84.00 105 ASP A O 1
ATOM 791 N N . ALA A 1 106 ? -10.318 6.016 -3.200 1.00 82.94 106 ALA A N 1
ATOM 792 C CA . ALA A 1 106 ? -10.247 5.860 -4.650 1.00 82.94 106 ALA A CA 1
ATOM 793 C C . ALA A 1 106 ? -11.645 5.786 -5.286 1.00 82.94 106 ALA A C 1
ATOM 795 O O . ALA A 1 106 ? -12.567 5.199 -4.714 1.00 82.94 106 ALA A O 1
ATOM 796 N N . ASP A 1 107 ? -11.784 6.298 -6.514 1.00 87.19 107 ASP A N 1
ATOM 797 C CA . ASP A 1 107 ? -12.977 6.051 -7.327 1.00 87.19 107 ASP A CA 1
ATOM 798 C C . ASP A 1 107 ? -13.077 4.556 -7.647 1.00 87.19 107 ASP A C 1
ATOM 800 O O . ASP A 1 107 ? -12.242 3.972 -8.344 1.00 87.19 107 ASP A O 1
ATOM 804 N N . ALA A 1 108 ? -14.132 3.941 -7.122 1.00 86.88 108 ALA A N 1
ATOM 805 C CA . ALA A 1 108 ? -14.366 2.516 -7.219 1.00 86.88 108 ALA A CA 1
ATOM 806 C C . ALA A 1 108 ? -14.601 2.038 -8.665 1.00 86.88 108 ALA A C 1
ATOM 808 O O . ALA A 1 108 ? -14.376 0.868 -8.968 1.00 86.88 108 ALA A O 1
ATOM 809 N N . SER A 1 109 ? -15.052 2.915 -9.566 1.00 88.56 109 SER A N 1
ATOM 810 C CA . SER A 1 109 ? -15.286 2.579 -10.977 1.00 88.56 109 SER A CA 1
ATOM 811 C C . SER A 1 109 ? -13.988 2.446 -11.780 1.00 88.56 109 SER A C 1
ATOM 813 O O . SER A 1 109 ? -13.933 1.699 -12.757 1.00 88.56 109 SER A O 1
ATOM 815 N N . THR A 1 110 ? -12.925 3.116 -11.331 1.00 90.38 110 THR A N 1
ATOM 816 C CA . THR A 1 110 ? -11.604 3.123 -11.972 1.00 90.38 110 THR A CA 1
ATOM 817 C C . THR A 1 110 ? -10.514 2.531 -11.082 1.00 90.38 110 THR A C 1
ATOM 819 O O . THR A 1 110 ? -9.329 2.715 -11.361 1.00 90.38 110 THR A O 1
ATOM 822 N N . PHE A 1 111 ? -10.886 1.843 -10.000 1.00 93.25 111 PHE A N 1
ATOM 823 C CA . PHE A 1 111 ? -9.932 1.290 -9.047 1.00 93.25 111 PHE A CA 1
ATOM 824 C C . PHE A 1 111 ? -8.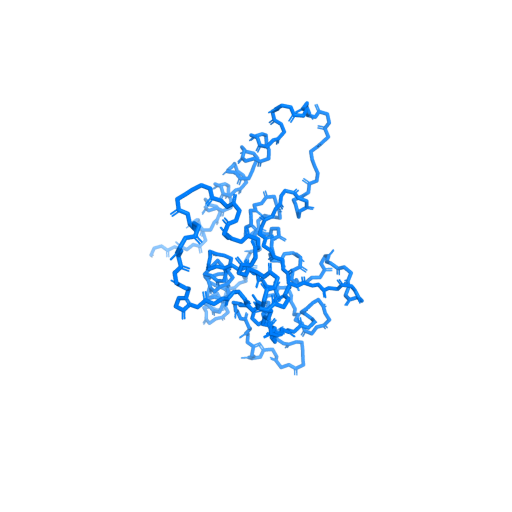979 0.307 -9.736 1.00 93.25 111 PHE A C 1
ATOM 826 O O . PHE A 1 111 ? -9.401 -0.632 -10.413 1.00 93.25 111 PHE A O 1
ATOM 833 N N . GLN A 1 112 ? -7.682 0.535 -9.552 1.00 93.44 112 GLN A N 1
ATOM 834 C CA . GLN A 1 112 ? -6.607 -0.320 -10.040 1.00 93.44 112 GLN A CA 1
ATOM 835 C C . GLN A 1 112 ? -5.598 -0.565 -8.919 1.00 93.44 112 GLN A C 1
ATOM 837 O O . GLN A 1 112 ? -5.463 0.291 -8.029 1.00 93.44 112 GLN A O 1
ATOM 842 N N . PRO A 1 113 ? -4.870 -1.698 -8.968 1.00 93.50 113 PRO A N 1
ATOM 843 C CA . PRO A 1 113 ? -3.769 -1.935 -8.062 1.00 93.50 113 PRO A CA 1
ATOM 844 C C . PRO A 1 113 ? -2.744 -0.806 -8.125 1.00 93.50 113 PRO A C 1
ATOM 846 O O . PRO A 1 113 ? -2.508 -0.231 -9.188 1.00 93.50 113 PRO A O 1
ATOM 849 N N . MET A 1 114 ? -2.174 -0.458 -6.975 1.00 93.56 114 MET A N 1
ATOM 850 C CA . MET A 1 114 ? -1.292 0.699 -6.864 1.00 93.56 114 MET A CA 1
ATOM 851 C C . MET A 1 114 ? -0.158 0.426 -5.877 1.00 93.56 114 MET A C 1
ATOM 853 O O . MET A 1 114 ? -0.375 -0.126 -4.794 1.00 93.56 114 MET A O 1
ATOM 857 N N . ASN A 1 115 ? 1.052 0.841 -6.250 1.00 94.88 115 ASN A N 1
ATOM 858 C CA . ASN A 1 115 ? 2.185 0.940 -5.335 1.00 94.88 115 ASN A CA 1
ATOM 859 C C . ASN A 1 115 ? 2.196 2.306 -4.631 1.00 94.88 115 ASN A C 1
ATOM 861 O O . ASN A 1 115 ? 1.506 3.247 -5.039 1.00 94.88 115 ASN A O 1
ATOM 865 N N . VAL A 1 116 ? 2.988 2.461 -3.571 1.00 95.56 116 VAL A N 1
ATOM 866 C CA . VAL A 1 116 ? 3.044 3.764 -2.897 1.00 95.56 116 VAL A CA 1
ATOM 867 C C . VAL A 1 116 ? 3.686 4.812 -3.805 1.00 95.56 116 VAL A C 1
ATOM 869 O O . VAL A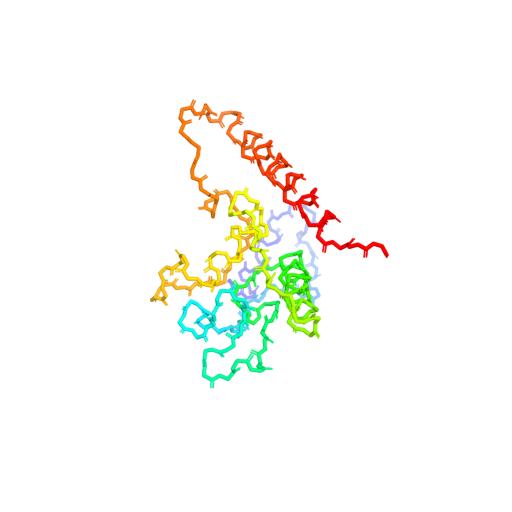 1 116 ? 4.815 4.676 -4.271 1.00 95.56 116 VAL A O 1
ATOM 872 N N . ASN A 1 117 ? 2.986 5.930 -3.982 1.00 95.12 117 ASN A N 1
ATOM 873 C CA . ASN A 1 117 ? 3.510 7.122 -4.632 1.00 95.12 117 ASN A CA 1
ATOM 874 C C . ASN A 1 117 ? 2.962 8.385 -3.948 1.00 95.12 117 ASN A C 1
ATOM 876 O O . ASN A 1 117 ? 1.911 8.350 -3.311 1.00 95.12 117 ASN A O 1
ATOM 880 N N . PHE A 1 118 ? 3.657 9.520 -4.088 1.00 95.06 118 PHE A N 1
ATOM 881 C CA . PHE A 1 118 ? 3.258 10.778 -3.435 1.00 95.06 118 PHE A CA 1
ATOM 882 C C . PHE A 1 118 ? 1.901 11.335 -3.901 1.00 95.06 118 PHE A C 1
ATOM 884 O O . PHE A 1 118 ? 1.392 12.250 -3.263 1.00 95.06 118 PHE A O 1
ATOM 891 N N . GLY A 1 119 ? 1.313 10.809 -4.981 1.00 93.38 119 GLY A N 1
ATOM 892 C CA . GLY A 1 119 ? -0.041 11.161 -5.409 1.00 93.38 119 GLY A CA 1
ATOM 893 C C . GLY A 1 119 ? -1.134 10.624 -4.481 1.00 93.38 119 GLY A C 1
ATOM 894 O O . GLY A 1 119 ? -2.225 11.178 -4.473 1.00 93.38 119 GLY A O 1
ATOM 895 N N . LEU A 1 120 ? -0.835 9.601 -3.671 1.00 94.19 120 LEU A N 1
ATOM 896 C CA . LEU A 1 120 ? -1.765 9.059 -2.670 1.00 94.19 120 LEU A CA 1
ATOM 897 C C . LEU A 1 120 ? -1.821 9.895 -1.384 1.00 94.19 120 LEU A C 1
ATOM 899 O O . LEU A 1 120 ? -2.711 9.716 -0.561 1.00 94.19 120 LEU A O 1
ATOM 903 N N . PHE A 1 121 ? -0.841 10.771 -1.171 1.00 96.06 121 PHE A N 1
ATOM 904 C CA . PHE A 1 121 ? -0.695 11.510 0.076 1.00 96.06 121 PHE A CA 1
ATOM 905 C C . PHE A 1 121 ? -1.557 12.778 0.018 1.00 96.06 121 PHE A C 1
ATOM 907 O O . PHE A 1 121 ? -1.571 13.445 -1.021 1.00 96.06 121 PHE A O 1
ATOM 914 N N . PRO A 1 122 ? -2.189 13.194 1.133 1.00 95.06 122 PRO A N 1
ATOM 915 C CA . PRO A 1 122 ? -2.851 14.492 1.222 1.00 95.06 122 PRO A CA 1
ATOM 916 C C . PRO A 1 122 ? -1.908 15.611 0.763 1.00 95.06 122 PRO A C 1
ATOM 918 O O . PRO A 1 122 ? -0.758 15.628 1.213 1.00 95.06 122 PRO A O 1
ATOM 921 N N . PRO A 1 123 ? -2.326 16.539 -0.109 1.00 94.44 123 PRO A N 1
ATOM 922 C CA . PRO A 1 123 ? -1.404 17.469 -0.749 1.00 94.44 123 PRO A CA 1
ATOM 923 C C . PRO A 1 123 ? -0.682 18.381 0.254 1.00 94.44 123 PRO A C 1
ATOM 925 O O . PRO A 1 123 ? -1.173 18.667 1.346 1.00 94.44 123 PRO A O 1
ATOM 928 N N . LEU A 1 124 ? 0.512 18.838 -0.124 1.00 93.06 124 LEU A N 1
ATOM 929 C CA . LEU A 1 124 ? 1.191 19.962 0.520 1.00 93.06 124 LEU A CA 1
ATOM 930 C C . LEU A 1 124 ? 1.006 21.215 -0.337 1.00 93.06 124 LEU A C 1
ATOM 932 O O . LEU A 1 124 ? 1.376 21.220 -1.516 1.00 93.06 124 LEU A O 1
ATOM 936 N N . HIS A 1 125 ? 0.463 22.268 0.264 1.00 90.12 125 HIS A N 1
ATOM 937 C CA . HIS A 1 125 ? 0.341 23.585 -0.356 1.00 90.12 125 HIS A CA 1
ATOM 938 C C . HIS A 1 125 ? 1.619 24.398 -0.115 1.00 90.12 125 HIS A C 1
ATOM 940 O O . HIS A 1 125 ? 2.333 24.162 0.856 1.00 90.12 125 HIS A O 1
ATOM 946 N N . ASP A 1 126 ? 1.949 25.296 -1.043 1.00 90.06 126 ASP A N 1
ATOM 947 C CA . ASP A 1 126 ? 3.040 26.276 -0.903 1.00 90.06 126 ASP A CA 1
ATOM 948 C C . ASP A 1 126 ? 4.462 25.707 -0.722 1.00 90.06 126 ASP A C 1
ATOM 950 O O . ASP A 1 126 ? 5.391 26.406 -0.323 1.00 90.06 126 ASP A O 1
ATOM 954 N N . VAL A 1 127 ? 4.683 24.442 -1.103 1.00 90.69 127 VAL A N 1
ATOM 955 C CA . VAL A 1 127 ? 6.012 23.809 -1.084 1.00 90.69 127 VAL A CA 1
ATOM 956 C C . VAL A 1 127 ? 6.627 23.751 -2.485 1.00 90.69 127 VAL A C 1
ATOM 958 O O . VAL A 1 127 ? 6.072 23.155 -3.421 1.00 90.69 127 VAL A O 1
ATOM 961 N N . GLY A 1 128 ? 7.831 24.313 -2.623 1.00 90.69 128 GLY A N 1
ATOM 962 C CA . GLY A 1 128 ? 8.602 24.317 -3.868 1.00 90.69 128 GLY A CA 1
ATOM 963 C C . GLY A 1 128 ? 8.937 22.910 -4.387 1.00 90.69 128 GLY A C 1
ATOM 964 O O . GLY A 1 128 ? 9.245 21.997 -3.623 1.00 90.69 128 GLY A O 1
ATOM 965 N N . LYS A 1 129 ? 8.927 22.728 -5.718 1.00 90.75 129 LYS A N 1
ATOM 966 C CA . LYS A 1 129 ? 9.097 21.416 -6.386 1.00 90.75 129 LYS A CA 1
ATOM 967 C C . LYS A 1 129 ? 10.346 20.644 -5.931 1.00 90.75 129 LYS A C 1
ATOM 969 O O . LYS A 1 129 ? 10.273 19.427 -5.795 1.00 90.75 129 LYS A O 1
ATOM 974 N N . LYS A 1 130 ? 11.467 21.339 -5.693 1.00 93.19 130 LYS A N 1
ATOM 975 C CA . LYS A 1 130 ? 12.749 20.722 -5.299 1.00 93.19 130 LYS A CA 1
ATOM 976 C C . LYS A 1 130 ? 12.697 20.054 -3.921 1.00 93.19 130 LYS A C 1
ATOM 978 O O . LYS A 1 130 ? 13.270 18.987 -3.760 1.00 93.19 130 LYS A O 1
ATOM 983 N N . VAL A 1 131 ? 11.976 20.647 -2.970 1.00 95.88 131 VAL A N 1
ATOM 984 C CA . VAL A 1 131 ? 11.911 20.185 -1.570 1.00 95.88 131 VAL A CA 1
ATOM 985 C C . VAL A 1 131 ? 10.626 19.414 -1.254 1.00 95.88 131 VAL A C 1
ATOM 987 O O . VAL A 1 131 ? 10.469 18.870 -0.170 1.00 95.88 131 VAL A O 1
ATOM 990 N N . ARG A 1 132 ? 9.691 19.316 -2.208 1.00 94.56 132 ARG A N 1
ATOM 991 C CA . ARG A 1 132 ? 8.360 18.731 -1.985 1.00 94.56 132 ARG A CA 1
ATOM 992 C C . ARG A 1 132 ? 8.387 17.281 -1.500 1.00 94.56 132 ARG A C 1
ATOM 994 O O . ARG A 1 132 ? 7.629 16.932 -0.604 1.00 94.56 132 ARG A O 1
ATOM 1001 N N . LYS A 1 133 ? 9.251 16.437 -2.075 1.00 95.00 133 LYS A N 1
ATOM 1002 C CA . LYS A 1 133 ? 9.372 15.023 -1.669 1.00 95.00 133 LYS A CA 1
ATOM 1003 C C . LYS A 1 133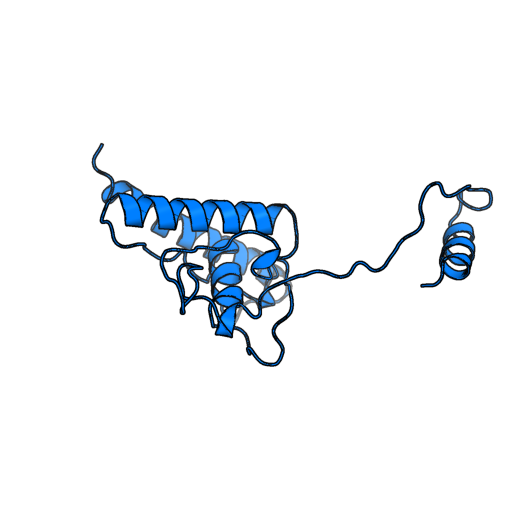 ? 9.895 14.886 -0.238 1.00 95.00 133 LYS A C 1
ATOM 1005 O O . LYS A 1 133 ? 9.407 14.057 0.527 1.00 95.00 133 LYS A O 1
ATOM 1010 N N . GLU A 1 134 ? 10.864 15.722 0.120 1.00 96.62 134 GLU A N 1
ATOM 1011 C CA . GLU A 1 134 ? 11.407 15.783 1.473 1.00 96.62 134 GLU A CA 1
ATOM 1012 C C . GLU A 1 134 ? 10.351 16.290 2.460 1.00 96.62 134 GLU A C 1
ATOM 1014 O O . GLU A 1 134 ? 10.135 15.659 3.487 1.00 96.62 134 GLU A O 1
ATOM 1019 N N . ALA A 1 135 ? 9.604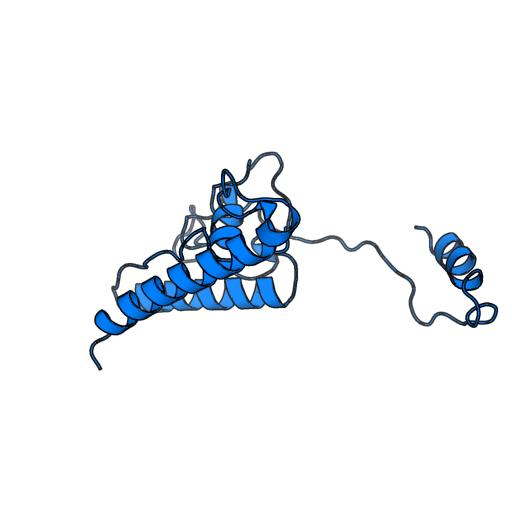 17.339 2.108 1.00 97.25 135 ALA A N 1
ATOM 1020 C CA . ALA A 1 135 ? 8.520 17.857 2.938 1.00 97.25 135 ALA A CA 1
ATOM 1021 C C . ALA A 1 135 ? 7.426 16.807 3.206 1.00 97.25 135 ALA A C 1
ATOM 1023 O O . ALA A 1 135 ? 7.008 16.642 4.352 1.00 97.25 135 ALA A O 1
ATOM 1024 N N . TYR A 1 136 ? 7.011 16.040 2.186 1.00 97.81 136 TYR A N 1
ATOM 1025 C CA . TYR A 1 136 ? 6.095 14.908 2.379 1.00 97.81 136 TYR A CA 1
ATOM 1026 C C . TYR A 1 136 ? 6.658 13.882 3.359 1.00 97.81 136 TYR A C 1
ATOM 1028 O O . TYR A 1 136 ? 5.948 13.417 4.246 1.00 97.81 136 TYR A O 1
ATOM 1036 N N . THR A 1 137 ? 7.939 13.549 3.205 1.00 97.00 137 THR A N 1
ATOM 1037 C CA . THR A 1 137 ? 8.616 12.553 4.038 1.00 97.00 137 THR A CA 1
ATOM 1038 C C . THR A 1 137 ? 8.744 13.027 5.485 1.00 97.00 137 THR A C 1
ATOM 1040 O O . THR A 1 137 ? 8.510 12.247 6.403 1.00 97.00 137 THR A O 1
ATOM 1043 N N . ASN A 1 138 ? 9.072 14.300 5.704 1.00 97.75 138 ASN A N 1
ATOM 1044 C CA . ASN A 1 138 ? 9.201 14.880 7.038 1.00 97.75 138 ASN A CA 1
ATOM 1045 C C . ASN A 1 138 ? 7.849 14.933 7.758 1.00 97.75 138 ASN A C 1
ATOM 1047 O O . ASN A 1 138 ? 7.772 14.503 8.906 1.00 97.75 138 ASN A O 1
ATOM 1051 N N . ARG A 1 139 ? 6.776 15.352 7.068 1.00 97.88 139 ARG A N 1
ATOM 1052 C CA . ARG A 1 139 ? 5.410 15.290 7.615 1.00 97.88 139 ARG A CA 1
ATOM 1053 C C . ARG A 1 139 ? 5.016 13.852 7.962 1.00 97.88 139 ARG A C 1
ATOM 1055 O O . ARG A 1 139 ? 4.592 13.591 9.077 1.00 97.88 139 ARG A O 1
ATOM 1062 N N . ALA A 1 140 ? 5.237 12.906 7.046 1.00 98.06 140 ALA A N 1
ATOM 1063 C CA . ALA A 1 140 ? 4.927 11.494 7.273 1.00 98.06 140 ALA A CA 1
ATOM 1064 C C . ALA A 1 140 ? 5.655 10.918 8.500 1.00 98.06 140 ALA A C 1
ATOM 1066 O O . ALA A 1 140 ? 5.059 10.180 9.278 1.00 98.06 140 ALA A O 1
ATOM 1067 N N . LYS A 1 141 ? 6.941 11.249 8.682 1.00 98.12 141 LYS A N 1
ATOM 1068 C CA . LYS A 1 141 ? 7.728 10.811 9.845 1.00 98.12 141 LYS A CA 1
ATOM 1069 C C . LYS A 1 141 ? 7.199 11.400 11.151 1.00 98.12 141 LYS A C 1
ATOM 1071 O O . LYS A 1 141 ? 7.096 10.662 12.125 1.00 98.12 141 LYS A O 1
ATOM 1076 N N . ALA A 1 142 ? 6.870 12.692 11.166 1.00 98.19 142 ALA A N 1
ATOM 1077 C CA . ALA A 1 142 ? 6.327 13.362 12.346 1.00 98.19 142 ALA A CA 1
ATOM 1078 C C . ALA A 1 142 ? 4.973 12.761 12.759 1.00 98.19 142 ALA A C 1
ATOM 1080 O O . ALA A 1 142 ? 4.802 12.367 13.911 1.00 98.19 142 ALA A O 1
ATOM 1081 N N . ASP A 1 143 ? 4.059 12.598 11.802 1.00 98.25 143 ASP A N 1
ATOM 1082 C CA . ASP A 1 143 ? 2.716 12.073 12.066 1.00 98.25 143 ASP A CA 1
ATOM 1083 C C . ASP A 1 143 ? 2.761 10.600 12.500 1.00 98.25 143 ASP A C 1
ATOM 1085 O O . ASP A 1 143 ? 2.043 10.195 13.414 1.00 98.25 143 ASP A O 1
ATOM 1089 N N . LEU A 1 144 ? 3.642 9.794 11.894 1.00 97.31 144 LEU A N 1
ATOM 1090 C CA . LEU A 1 144 ? 3.846 8.407 12.315 1.00 97.31 144 LEU A CA 1
ATOM 1091 C C . LEU A 1 144 ? 4.420 8.326 13.735 1.00 97.31 144 LEU A C 1
ATOM 1093 O O . LEU A 1 144 ? 3.999 7.467 14.504 1.00 97.31 144 LEU A O 1
ATOM 1097 N N . ALA A 1 145 ? 5.365 9.201 14.088 1.00 97.12 145 ALA A N 1
ATOM 1098 C CA . ALA A 1 145 ? 5.936 9.233 15.431 1.00 97.12 145 ALA A CA 1
ATOM 1099 C C . ALA A 1 145 ? 4.880 9.586 16.491 1.00 97.12 145 ALA A C 1
ATOM 1101 O O . ALA A 1 145 ? 4.815 8.905 17.513 1.00 97.12 145 ALA A O 1
ATOM 1102 N N . SER A 1 146 ? 4.020 10.577 16.218 1.00 97.00 146 SER A N 1
ATOM 1103 C CA . SER A 1 146 ? 2.882 10.912 17.092 1.00 97.00 146 SER A CA 1
ATOM 1104 C C . SER A 1 146 ? 1.954 9.713 17.265 1.00 97.00 146 SER A C 1
ATOM 1106 O O . SER A 1 146 ? 1.652 9.311 18.385 1.00 97.00 146 SER A O 1
ATOM 1108 N N . TRP A 1 147 ? 1.582 9.071 16.153 1.00 96.00 147 TRP A N 1
ATOM 1109 C CA . TRP A 1 147 ? 0.695 7.913 16.179 1.00 96.00 147 TRP A CA 1
ATOM 1110 C C . TRP A 1 147 ? 1.271 6.750 16.999 1.00 96.00 147 TRP A C 1
ATOM 1112 O O . TRP A 1 147 ? 0.546 6.134 17.776 1.00 96.00 147 TRP A O 1
ATOM 1122 N N . ILE A 1 148 ? 2.572 6.457 16.868 1.00 94.31 148 ILE A N 1
ATOM 1123 C CA . ILE A 1 148 ? 3.241 5.400 17.646 1.00 94.31 148 ILE A CA 1
ATOM 1124 C C . ILE A 1 148 ? 3.225 5.724 19.144 1.00 94.31 148 ILE A C 1
ATOM 1126 O O . ILE A 1 148 ? 2.921 4.833 19.939 1.00 94.31 148 ILE A O 1
ATOM 1130 N N . ALA A 1 149 ? 3.525 6.969 19.528 1.00 94.00 149 ALA A N 1
ATOM 1131 C CA . ALA A 1 149 ? 3.503 7.390 20.929 1.00 94.00 149 ALA A CA 1
ATOM 1132 C C . ALA A 1 149 ? 2.104 7.199 21.546 1.00 94.00 149 ALA A C 1
ATOM 1134 O O . ALA A 1 149 ? 1.970 6.581 22.601 1.00 94.00 149 ALA A O 1
ATOM 1135 N N . GLU A 1 150 ? 1.054 7.602 20.824 1.00 91.19 150 GLU A N 1
ATOM 1136 C CA . GLU A 1 150 ? -0.341 7.419 21.243 1.00 91.19 150 GLU A CA 1
ATOM 1137 C C . GLU A 1 150 ? -0.746 5.941 21.378 1.00 91.19 150 GLU A C 1
ATOM 1139 O O . GLU A 1 150 ? -1.590 5.605 22.211 1.00 91.19 150 GLU A O 1
ATOM 1144 N N . GLN A 1 151 ? -0.172 5.035 20.573 1.00 85.44 151 GLN A N 1
ATOM 1145 C CA . GLN A 1 151 ? -0.439 3.599 20.716 1.00 85.44 151 GLN A CA 1
ATOM 1146 C C . GLN A 1 151 ? 0.239 3.005 21.955 1.00 85.44 151 GLN A C 1
ATOM 1148 O O . GLN A 1 151 ? -0.352 2.146 22.607 1.00 85.44 151 GLN A O 1
ATOM 1153 N N . GLN A 1 152 ? 1.457 3.440 22.292 1.00 79.19 152 GLN A N 1
ATOM 1154 C CA . GLN A 1 152 ? 2.202 2.919 23.445 1.00 79.19 152 GLN A CA 1
ATOM 1155 C C . GLN A 1 152 ? 1.527 3.267 24.774 1.00 79.19 152 GLN A C 1
ATOM 1157 O O . GLN A 1 152 ? 1.439 2.413 25.650 1.00 79.19 152 GLN A O 1
ATOM 1162 N N . GLU A 1 153 ? 0.965 4.469 24.898 1.00 71.00 153 GLU A N 1
ATOM 1163 C CA . GLU A 1 153 ? 0.203 4.873 26.089 1.00 71.00 153 GLU A CA 1
ATOM 1164 C C . GLU A 1 153 ? -1.058 4.019 26.319 1.00 71.00 153 GLU A C 1
ATOM 1166 O O . GLU A 1 153 ? -1.533 3.890 27.446 1.00 71.00 153 GLU A O 1
ATOM 1171 N N . ARG A 1 154 ? -1.601 3.402 25.261 1.00 66.50 154 ARG A N 1
ATOM 1172 C CA . ARG A 1 154 ? -2.830 2.590 25.306 1.00 66.50 154 ARG A CA 1
ATOM 1173 C C . ARG A 1 154 ? -2.595 1.107 25.576 1.00 66.50 154 ARG A C 1
ATOM 1175 O O . ARG A 1 154 ? -3.563 0.371 25.781 1.00 66.50 154 ARG A O 1
ATOM 1182 N N . VAL A 1 155 ? -1.349 0.643 25.541 1.00 58.47 155 VAL A N 1
ATOM 1183 C CA . VAL A 1 155 ? -0.994 -0.733 25.904 1.00 58.47 155 VAL A CA 1
ATOM 1184 C C . VAL A 1 155 ? -0.285 -0.686 27.257 1.00 58.47 155 VAL A C 1
ATOM 1186 O O . VAL A 1 155 ? 0.937 -0.552 27.277 1.00 58.47 155 VAL A O 1
ATOM 1189 N N . PRO A 1 156 ? -1.011 -0.756 28.392 1.00 48.53 156 PRO A N 1
ATOM 1190 C CA . PRO A 1 156 ? -0.345 -0.940 29.672 1.00 48.53 156 PRO A CA 1
ATOM 1191 C C . PRO A 1 156 ? 0.450 -2.252 29.629 1.00 48.53 156 PRO A C 1
ATOM 1193 O O . PRO A 1 156 ? -0.029 -3.246 29.077 1.00 48.53 156 PRO A O 1
ATOM 1196 N N . ALA A 1 157 ? 1.684 -2.182 30.134 1.00 49.94 157 ALA A N 1
ATOM 1197 C CA . ALA A 1 157 ? 2.638 -3.288 30.196 1.00 49.94 157 ALA A CA 1
ATOM 1198 C C . ALA A 1 157 ? 2.089 -4.507 30.950 1.00 49.94 157 ALA A C 1
ATOM 1200 O O . ALA A 1 157 ? 1.313 -4.308 31.914 1.00 49.94 157 ALA A O 1
#

Secondary structure (DSSP, 8-state):
--HHHHHHHHTTSTT-TT---SS---PPPPP---HHHHB-TTSEETTEEEEE--SGGGTB-SHHHHHHHHHHHHHHHHHHHTT-PPPPPPTTSHHHHHHHIIIIIS-TTS---B---GGGSPPPSS--TTTHHHHHHHHHHHHHHHHHHHHHHTS--